Protein AF-A0A374EGJ4-F1 (afdb_monomer_lite)

Secondary structure (DSSP, 8-state):
-HHHHHHHHHHHHHHHHHHHHHHHHHHHHHHSTTSTT--HHHHHHHHHHHHHHHHHHHHHHHHHHHHHHHTT-HHHHHHHHHHHHHHHHHHHHHHHHHHT-

Radius of gyration: 16.18 Å; chains: 1; bounding box: 40×24×47 Å

Sequence (101 aa):
MKKFLAIAAHVISGLGNDLLGWVVIISFELTGSEGKFQDDVFHWIIFACGLIHIAVSVLYSLLVWKKGTANGHALSGKILAVYDIIMTLVPYMYWFVVCVL

Structure (mmCIF, N/CA/C/O backbone):
data_AF-A0A374EGJ4-F1
#
_entry.id   AF-A0A374EGJ4-F1
#
loop_
_atom_site.group_PDB
_atom_site.id
_atom_site.type_symbol
_atom_site.label_atom_id
_atom_site.label_alt_id
_atom_site.label_comp_id
_atom_site.label_asym_id
_atom_site.label_entity_id
_atom_site.label_seq_id
_atom_site.pdbx_PDB_ins_code
_atom_site.Cartn_x
_atom_site.Cartn_y
_atom_site.Cartn_z
_atom_site.occupancy
_atom_site.B_iso_or_equiv
_atom_site.auth_seq_id
_atom_site.auth_comp_id
_atom_site.auth_asym_id
_atom_site.auth_atom_id
_atom_site.pdbx_PDB_model_num
ATOM 1 N N . MET A 1 1 ? -4.439 -3.129 30.607 1.00 61.19 1 MET A N 1
ATOM 2 C CA . MET A 1 1 ? -3.496 -3.897 29.758 1.00 61.19 1 MET A CA 1
ATOM 3 C C . MET A 1 1 ? -4.087 -4.320 28.409 1.00 61.19 1 MET A C 1
ATOM 5 O O . MET A 1 1 ? -3.574 -3.859 27.402 1.00 61.19 1 MET A O 1
ATOM 9 N N . LYS A 1 2 ? -5.186 -5.095 28.341 1.00 71.56 2 LYS A N 1
ATOM 10 C CA . LYS A 1 2 ? -5.741 -5.602 27.057 1.00 71.56 2 LYS A CA 1
ATOM 11 C C . LYS A 1 2 ? -6.079 -4.521 26.007 1.00 71.56 2 LYS A C 1
ATOM 13 O O . LYS A 1 2 ? -5.781 -4.705 24.836 1.00 71.56 2 LYS A O 1
ATOM 18 N N . LYS A 1 3 ? -6.654 -3.382 26.422 1.00 71.00 3 LYS A N 1
ATOM 19 C CA . LYS A 1 3 ? -6.988 -2.262 25.514 1.00 71.00 3 LYS A CA 1
ATOM 20 C C . LYS A 1 3 ? -5.751 -1.573 24.923 1.00 71.00 3 LYS A C 1
ATOM 22 O O . LYS A 1 3 ? -5.734 -1.276 23.740 1.00 71.00 3 LYS A O 1
ATOM 27 N N . PHE A 1 4 ? -4.715 -1.361 25.736 1.00 76.12 4 PHE A N 1
ATOM 28 C CA . PHE A 1 4 ? -3.466 -0.733 25.295 1.00 76.12 4 PHE A CA 1
ATOM 29 C C . PHE A 1 4 ? -2.730 -1.609 24.276 1.00 76.12 4 PHE A C 1
ATOM 31 O O . PHE A 1 4 ? -2.311 -1.122 23.234 1.00 76.12 4 PHE A O 1
ATOM 38 N N . LEU A 1 5 ? -2.663 -2.920 24.534 1.00 80.44 5 LEU A N 1
ATOM 39 C CA . LEU A 1 5 ? -2.047 -3.878 23.616 1.00 80.44 5 LEU A CA 1
ATOM 40 C C . LEU A 1 5 ? -2.763 -3.919 22.254 1.00 80.44 5 LEU A C 1
ATOM 42 O O . LEU A 1 5 ? -2.107 -3.983 21.222 1.00 80.44 5 LEU A O 1
ATOM 46 N N . ALA A 1 6 ? -4.098 -3.831 22.246 1.00 78.44 6 ALA A N 1
ATOM 47 C CA . ALA A 1 6 ? -4.881 -3.800 21.011 1.00 78.44 6 ALA A CA 1
ATOM 48 C C . ALA A 1 6 ? -4.621 -2.535 20.176 1.00 78.44 6 ALA A C 1
ATOM 50 O O . ALA A 1 6 ? -4.526 -2.621 18.956 1.00 78.44 6 ALA A O 1
ATOM 51 N N . ILE A 1 7 ? -4.474 -1.379 20.828 1.00 78.00 7 ILE A N 1
ATOM 52 C CA . ILE A 1 7 ? -4.136 -0.118 20.154 1.00 78.00 7 ILE A CA 1
ATOM 53 C C . ILE A 1 7 ? -2.711 -0.186 19.595 1.00 78.00 7 ILE A C 1
ATOM 55 O O . ILE A 1 7 ? -2.507 0.120 18.426 1.00 78.00 7 ILE A O 1
ATOM 59 N N . ALA A 1 8 ? -1.742 -0.646 20.391 1.00 83.50 8 ALA A N 1
ATOM 60 C CA . ALA A 1 8 ? -0.352 -0.775 19.956 1.00 83.50 8 ALA A CA 1
ATOM 61 C C . ALA A 1 8 ? -0.208 -1.724 18.756 1.00 83.50 8 ALA A C 1
ATOM 63 O O . ALA A 1 8 ? 0.452 -1.380 17.780 1.00 83.50 8 ALA A O 1
ATOM 64 N N . ALA A 1 9 ? -0.878 -2.881 18.788 1.00 83.62 9 ALA A N 1
ATOM 65 C CA . ALA A 1 9 ? -0.883 -3.822 17.669 1.00 83.62 9 ALA A CA 1
ATOM 66 C C . ALA A 1 9 ? -1.452 -3.190 16.390 1.00 83.62 9 ALA A C 1
ATOM 68 O O . ALA A 1 9 ? -0.922 -3.411 15.305 1.00 83.62 9 ALA A O 1
ATOM 69 N N . HIS A 1 10 ? -2.494 -2.367 16.520 1.00 82.12 10 HIS A N 1
ATOM 70 C CA . HIS A 1 10 ? -3.085 -1.680 15.380 1.00 82.12 10 HIS A CA 1
ATOM 71 C C . HIS A 1 10 ? -2.158 -0.612 14.792 1.00 82.12 10 HIS A C 1
ATOM 73 O O . HIS A 1 10 ? -2.013 -0.533 13.578 1.00 82.12 10 HIS A O 1
ATOM 79 N N . VAL A 1 11 ? -1.499 0.178 15.645 1.00 83.50 11 VAL A N 1
ATOM 80 C CA . VAL A 1 11 ? -0.517 1.190 15.221 1.00 83.50 11 VAL A CA 1
ATOM 81 C C . VAL A 1 11 ? 0.663 0.532 14.504 1.00 83.50 11 VAL A C 1
ATOM 83 O O . VAL A 1 11 ? 1.056 0.985 13.434 1.00 83.50 11 VAL A O 1
ATOM 86 N N . ILE A 1 12 ? 1.193 -0.565 15.053 1.00 88.00 12 ILE A N 1
ATOM 87 C CA . ILE A 1 12 ? 2.295 -1.318 14.437 1.00 88.00 12 ILE A CA 1
ATOM 88 C C . ILE A 1 12 ? 1.863 -1.901 13.088 1.00 88.00 12 ILE A C 1
ATOM 90 O O . ILE A 1 12 ? 2.618 -1.824 12.124 1.00 88.00 12 ILE A O 1
ATOM 94 N N . SER A 1 13 ? 0.648 -2.449 13.004 1.00 86.19 13 SER A N 1
ATOM 95 C CA . SER A 1 13 ? 0.106 -2.973 11.748 1.00 86.19 13 SER A CA 1
ATOM 96 C C . SER A 1 13 ? -0.050 -1.878 10.691 1.00 86.19 13 SER A C 1
ATOM 98 O O . SER A 1 13 ? 0.318 -2.101 9.542 1.00 86.19 13 SER A O 1
ATOM 100 N N . GLY A 1 14 ? -0.564 -0.703 11.069 1.00 85.94 14 GLY A N 1
ATOM 101 C CA . GLY A 1 14 ? -0.713 0.439 10.163 1.00 85.94 14 GLY A CA 1
ATOM 102 C C . GLY A 1 14 ? 0.635 0.953 9.655 1.00 85.94 14 GLY A C 1
ATOM 103 O O . GLY A 1 14 ? 0.804 1.146 8.455 1.00 85.94 14 GLY A O 1
ATOM 104 N N . LEU A 1 15 ? 1.626 1.078 10.546 1.00 88.69 15 LEU A N 1
ATOM 105 C CA . LEU A 1 15 ? 2.989 1.469 10.173 1.00 88.69 15 LEU A CA 1
ATOM 106 C C . LEU A 1 15 ? 3.656 0.434 9.257 1.00 88.69 15 LEU A C 1
ATOM 108 O O . LEU A 1 15 ? 4.317 0.800 8.291 1.00 88.69 15 LEU A O 1
ATOM 112 N N . GLY A 1 16 ? 3.480 -0.858 9.546 1.00 90.62 16 GLY A N 1
ATOM 113 C CA . GLY A 1 16 ? 4.000 -1.929 8.698 1.00 90.62 16 GLY A CA 1
ATOM 114 C C . GLY A 1 16 ? 3.394 -1.898 7.295 1.00 90.62 16 GLY A C 1
ATOM 115 O O . GLY A 1 16 ? 4.110 -2.084 6.319 1.00 90.62 16 GLY A O 1
ATOM 116 N N . ASN A 1 17 ? 2.097 -1.609 7.189 1.00 92.00 17 ASN A N 1
ATOM 117 C CA . ASN A 1 17 ? 1.396 -1.482 5.914 1.00 92.00 17 ASN A CA 1
ATOM 118 C C . ASN A 1 17 ? 1.856 -0.251 5.105 1.00 92.00 17 ASN A C 1
ATOM 120 O O . ASN A 1 17 ? 2.085 -0.363 3.905 1.00 92.00 17 ASN A O 1
ATOM 124 N N . ASP A 1 18 ? 2.068 0.900 5.749 1.00 92.00 18 ASP A N 1
ATOM 125 C CA . ASP A 1 18 ? 2.670 2.077 5.094 1.00 92.00 18 ASP A CA 1
ATOM 126 C C . ASP A 1 18 ? 4.090 1.775 4.585 1.00 92.00 18 ASP A C 1
ATOM 128 O O . ASP A 1 18 ? 4.398 1.977 3.409 1.00 92.00 18 ASP A O 1
ATOM 132 N N . LEU A 1 19 ? 4.933 1.181 5.437 1.00 94.94 19 LEU A N 1
ATOM 133 C CA . LEU A 1 19 ? 6.296 0.795 5.071 1.00 94.94 19 LEU A CA 1
ATOM 134 C C . LEU A 1 19 ? 6.322 -0.171 3.877 1.00 94.94 19 LEU A C 1
ATOM 136 O O . LEU A 1 19 ? 7.172 -0.034 3.000 1.00 94.94 19 LEU A O 1
ATOM 140 N N . LEU A 1 20 ? 5.391 -1.128 3.816 1.00 95.31 20 LEU A N 1
ATOM 141 C CA . LEU A 1 20 ? 5.258 -2.032 2.671 1.00 95.31 20 LEU A CA 1
ATOM 142 C C . LEU A 1 20 ? 4.918 -1.277 1.381 1.00 95.31 20 LEU A C 1
ATOM 144 O O . LEU A 1 20 ? 5.500 -1.584 0.342 1.00 95.31 20 LEU A O 1
ATOM 148 N N . GLY A 1 21 ? 4.047 -0.267 1.443 1.00 95.38 21 GLY A N 1
ATOM 149 C CA . GLY A 1 21 ? 3.758 0.604 0.302 1.00 95.38 21 GLY A CA 1
ATOM 150 C C . GLY A 1 21 ? 5.012 1.314 -0.221 1.00 95.38 21 GLY A C 1
ATOM 151 O O . GLY A 1 21 ? 5.280 1.283 -1.423 1.00 95.38 21 GLY A O 1
ATOM 152 N N . TRP A 1 22 ? 5.839 1.864 0.673 1.00 96.31 22 TRP A N 1
ATOM 153 C CA . TRP A 1 22 ? 7.128 2.464 0.301 1.00 96.31 22 TRP A CA 1
ATOM 154 C C . TRP A 1 22 ? 8.098 1.454 -0.315 1.00 96.31 22 TRP A C 1
ATOM 156 O O . TRP A 1 22 ? 8.727 1.747 -1.331 1.00 96.31 22 TRP A O 1
ATOM 166 N N . VAL A 1 23 ? 8.199 0.250 0.257 1.00 96.69 23 VAL A N 1
ATOM 167 C CA . VAL A 1 23 ? 9.051 -0.824 -0.284 1.00 96.69 23 VAL A CA 1
ATOM 168 C C . VAL A 1 23 ? 8.620 -1.208 -1.699 1.00 96.69 23 VAL A C 1
ATOM 170 O O . VAL A 1 23 ? 9.482 -1.399 -2.559 1.00 96.69 23 VAL A O 1
ATOM 173 N N . VAL A 1 24 ? 7.312 -1.288 -1.965 1.00 96.06 24 VAL A N 1
ATOM 174 C CA . VAL A 1 24 ? 6.783 -1.570 -3.306 1.00 96.06 24 VAL A CA 1
ATOM 175 C C . VAL A 1 24 ? 7.215 -0.490 -4.295 1.00 96.06 24 VAL A C 1
ATOM 177 O O . VAL A 1 24 ? 7.762 -0.831 -5.340 1.00 96.06 24 VAL A O 1
ATOM 180 N N . ILE A 1 25 ? 7.020 0.789 -3.964 1.00 94.94 25 ILE A N 1
ATOM 181 C CA . ILE A 1 25 ? 7.366 1.905 -4.857 1.00 94.94 25 ILE A CA 1
ATOM 182 C C . ILE A 1 25 ? 8.867 1.960 -5.146 1.00 94.94 25 ILE A C 1
ATOM 184 O O . ILE A 1 25 ? 9.261 2.003 -6.308 1.00 94.94 25 ILE A O 1
ATOM 188 N N . ILE A 1 26 ? 9.708 1.876 -4.114 1.00 93.81 26 ILE A N 1
ATOM 189 C CA . ILE A 1 26 ? 11.168 1.881 -4.289 1.00 93.81 26 ILE A CA 1
ATOM 190 C C . ILE A 1 26 ? 11.601 0.703 -5.172 1.00 93.81 26 ILE A C 1
ATOM 192 O O . ILE A 1 26 ? 12.418 0.864 -6.076 1.00 93.81 26 ILE A O 1
ATOM 196 N N . SER A 1 27 ? 11.043 -0.489 -4.941 1.00 94.62 27 SER A N 1
ATOM 197 C CA . SER A 1 27 ? 11.364 -1.667 -5.759 1.00 94.62 27 SER A CA 1
ATOM 198 C C . SER A 1 27 ? 10.914 -1.485 -7.210 1.00 94.62 27 SER A C 1
ATOM 200 O O . SER A 1 27 ? 11.626 -1.884 -8.133 1.00 94.62 27 SER A O 1
ATOM 202 N N . PHE A 1 28 ? 9.750 -0.871 -7.420 1.00 93.56 28 PHE A N 1
ATOM 203 C CA . PHE A 1 28 ? 9.199 -0.602 -8.743 1.00 93.56 28 PHE A CA 1
ATOM 204 C C . PHE A 1 28 ? 10.110 0.342 -9.538 1.00 93.56 28 PHE A C 1
ATOM 206 O O . PHE A 1 28 ? 10.485 0.024 -10.665 1.00 93.56 28 PHE A O 1
ATOM 213 N N . GLU A 1 29 ? 10.553 1.445 -8.931 1.00 92.31 29 GLU A N 1
ATOM 214 C CA . GLU A 1 29 ? 11.490 2.389 -9.555 1.00 92.31 29 GLU A CA 1
ATOM 215 C C . GLU A 1 29 ? 12.844 1.744 -9.873 1.00 92.31 29 GLU A C 1
ATOM 217 O O . GLU A 1 29 ? 13.388 1.923 -10.962 1.00 92.31 29 GLU A O 1
ATOM 222 N N . LEU A 1 30 ? 13.381 0.941 -8.949 1.00 93.62 30 LEU A N 1
ATOM 223 C CA . LEU A 1 30 ? 14.677 0.283 -9.127 1.00 93.62 30 LEU A CA 1
ATOM 224 C C . LEU A 1 30 ? 14.702 -0.740 -10.270 1.00 93.62 30 LEU A C 1
ATOM 226 O O . LEU A 1 30 ? 15.787 -1.027 -10.781 1.00 93.62 30 LEU A O 1
ATOM 230 N N . THR A 1 31 ? 13.545 -1.287 -10.642 1.00 94.50 31 THR A N 1
ATOM 231 C CA . THR A 1 31 ? 13.399 -2.360 -11.643 1.00 94.50 31 THR A CA 1
ATOM 232 C C . THR A 1 31 ? 12.879 -1.875 -12.991 1.00 94.50 31 THR A C 1
ATOM 234 O O . THR A 1 31 ? 12.924 -2.628 -13.964 1.00 94.50 31 THR A O 1
ATOM 237 N N . GLY A 1 32 ? 12.409 -0.626 -13.058 1.00 88.31 32 GLY A N 1
ATOM 238 C CA . GLY A 1 32 ? 11.917 -0.006 -14.285 1.00 88.31 32 GLY A CA 1
ATOM 239 C C . GLY A 1 32 ? 13.018 0.260 -15.312 1.00 88.31 32 GLY A C 1
ATOM 240 O O . GLY A 1 32 ? 14.200 0.013 -15.077 1.00 88.31 32 GLY A O 1
ATOM 241 N N . SER A 1 33 ? 12.630 0.805 -16.464 1.00 85.06 33 SER A N 1
ATOM 242 C CA . SER A 1 33 ? 13.526 1.038 -17.608 1.00 85.06 33 SER A CA 1
ATOM 243 C C . SER A 1 33 ? 14.714 1.958 -17.318 1.00 85.06 33 SER A C 1
ATOM 245 O O . SER A 1 33 ? 15.736 1.854 -17.986 1.00 85.06 33 SER A O 1
ATOM 247 N N . GLU A 1 34 ? 14.582 2.858 -16.343 1.00 85.38 34 GLU A N 1
ATOM 248 C CA . GLU A 1 34 ? 15.654 3.763 -15.896 1.00 85.38 34 GLU A CA 1
ATOM 249 C C . GLU A 1 34 ? 16.299 3.303 -14.575 1.00 85.38 34 GLU A C 1
ATOM 251 O O . GLU A 1 34 ? 17.170 3.973 -14.015 1.00 85.38 34 GLU A O 1
ATOM 256 N N . GLY A 1 35 ? 15.865 2.153 -14.057 1.00 86.94 35 GLY A N 1
ATOM 257 C CA . GLY A 1 35 ? 16.272 1.611 -12.772 1.00 86.94 35 GLY A CA 1
ATOM 258 C C . GLY A 1 35 ? 17.634 0.919 -12.812 1.00 86.94 35 GLY A C 1
ATOM 259 O O . GLY A 1 35 ? 18.046 0.317 -13.802 1.00 86.94 35 GLY A O 1
ATOM 260 N N . LYS A 1 36 ? 18.342 0.949 -11.678 1.00 89.69 36 LYS A N 1
ATOM 261 C CA . LYS A 1 36 ? 19.660 0.307 -11.520 1.00 89.69 36 LYS A CA 1
ATOM 262 C C . LYS A 1 36 ? 19.619 -1.220 -11.680 1.00 89.69 36 LYS A C 1
ATOM 264 O O . LYS A 1 36 ? 20.635 -1.821 -12.026 1.00 89.69 36 LYS A O 1
ATOM 269 N N . PHE A 1 37 ? 18.481 -1.842 -11.385 1.00 92.06 37 PHE A N 1
ATOM 270 C CA . PHE A 1 37 ? 18.275 -3.290 -11.395 1.00 92.06 37 PHE A CA 1
ATOM 271 C C . PHE A 1 37 ? 17.166 -3.661 -12.384 1.00 92.06 37 PHE A C 1
ATOM 273 O O . PHE A 1 37 ? 16.236 -4.381 -12.030 1.00 92.06 37 PHE A O 1
ATOM 280 N N . GLN A 1 38 ? 17.251 -3.120 -13.601 1.00 91.50 38 GLN A N 1
ATOM 281 C CA . GLN A 1 38 ? 16.244 -3.293 -14.640 1.00 91.50 38 GLN A CA 1
ATOM 282 C C . GLN A 1 38 ? 15.925 -4.776 -14.893 1.00 91.50 38 GLN A C 1
ATOM 284 O O . GLN A 1 38 ? 16.792 -5.556 -15.292 1.00 91.50 38 GLN A O 1
ATOM 289 N N . ASP A 1 39 ? 14.660 -5.134 -14.691 1.00 94.50 39 ASP A N 1
ATOM 290 C CA . ASP A 1 39 ? 14.102 -6.462 -14.943 1.00 94.50 39 ASP A CA 1
ATOM 291 C C . ASP A 1 39 ? 12.610 -6.288 -15.228 1.00 94.50 39 ASP A C 1
ATOM 293 O O . ASP A 1 39 ? 11.819 -6.052 -14.318 1.00 94.50 39 ASP A O 1
ATOM 297 N N . ASP A 1 40 ? 12.228 -6.377 -16.503 1.00 92.19 40 ASP A N 1
ATOM 298 C CA . ASP A 1 40 ? 10.858 -6.108 -16.950 1.00 92.19 40 ASP A CA 1
ATOM 299 C C . ASP A 1 40 ? 9.843 -7.080 -16.327 1.00 92.19 40 ASP A C 1
ATOM 301 O O . ASP A 1 40 ? 8.777 -6.672 -15.865 1.00 92.19 40 ASP A O 1
ATOM 305 N N . VAL A 1 41 ? 10.193 -8.366 -16.221 1.00 94.75 41 VAL A N 1
ATOM 306 C CA . VAL A 1 41 ? 9.296 -9.367 -15.629 1.00 94.75 41 VAL A CA 1
ATOM 307 C C . VAL A 1 41 ? 9.088 -9.060 -14.151 1.00 94.75 41 VAL A C 1
ATOM 309 O O . VAL A 1 41 ? 7.949 -9.038 -13.673 1.00 94.75 41 VAL A O 1
ATOM 312 N N . PHE A 1 42 ? 10.171 -8.798 -13.419 1.00 93.00 42 PHE A N 1
ATOM 313 C CA . PHE A 1 42 ? 10.081 -8.486 -11.998 1.00 93.00 42 PHE A CA 1
ATOM 314 C C . PHE A 1 42 ? 9.397 -7.135 -11.738 1.00 93.00 42 PHE A C 1
ATOM 316 O O . PHE A 1 42 ? 8.610 -7.021 -10.797 1.00 93.00 42 PHE A O 1
ATOM 323 N N . HIS A 1 43 ? 9.596 -6.150 -12.611 1.00 94.12 43 HIS A N 1
ATOM 324 C CA . HIS A 1 43 ? 8.926 -4.852 -12.567 1.00 94.12 43 HIS A CA 1
ATOM 325 C C . HIS A 1 43 ? 7.398 -4.988 -12.654 1.00 94.12 43 HIS A C 1
ATOM 327 O O . HIS A 1 43 ? 6.670 -4.461 -11.805 1.00 94.12 43 HIS A O 1
ATOM 333 N N . TRP A 1 44 ? 6.897 -5.778 -13.611 1.00 94.88 44 TRP A N 1
ATOM 334 C CA . TRP A 1 44 ? 5.464 -6.070 -13.729 1.00 94.88 44 TRP A CA 1
ATOM 335 C C . TRP A 1 44 ? 4.916 -6.869 -12.540 1.00 94.88 44 TRP A C 1
ATOM 337 O O . TRP A 1 44 ? 3.778 -6.643 -12.117 1.00 94.88 44 TRP A O 1
ATOM 347 N N . ILE A 1 45 ? 5.718 -7.764 -11.954 1.00 96.19 45 ILE A N 1
ATOM 348 C CA . ILE A 1 45 ? 5.349 -8.463 -10.714 1.00 96.19 45 ILE A CA 1
ATOM 349 C C . ILE A 1 45 ? 5.189 -7.462 -9.564 1.00 96.19 45 ILE A C 1
ATOM 351 O O . ILE A 1 45 ? 4.187 -7.516 -8.850 1.00 96.19 45 ILE A O 1
ATOM 355 N N . ILE A 1 46 ? 6.125 -6.523 -9.392 1.00 95.81 46 ILE A N 1
ATOM 356 C CA . ILE A 1 46 ? 6.041 -5.496 -8.344 1.00 95.81 46 ILE A CA 1
ATOM 357 C C . ILE A 1 46 ? 4.817 -4.599 -8.556 1.00 95.81 46 ILE A C 1
ATOM 359 O O . ILE A 1 46 ? 4.117 -4.290 -7.589 1.00 95.81 46 ILE A O 1
ATOM 363 N N . PHE A 1 47 ? 4.508 -4.237 -9.803 1.00 93.50 47 PHE A N 1
ATOM 364 C CA . PHE A 1 47 ? 3.297 -3.485 -10.128 1.00 93.50 47 PHE A CA 1
ATOM 365 C C . PHE A 1 47 ? 2.029 -4.212 -9.661 1.00 93.50 47 PHE A C 1
ATOM 367 O O . PHE A 1 47 ? 1.196 -3.640 -8.952 1.00 93.50 47 PHE A O 1
ATOM 374 N N . ALA A 1 48 ? 1.908 -5.501 -9.992 1.00 96.44 48 ALA 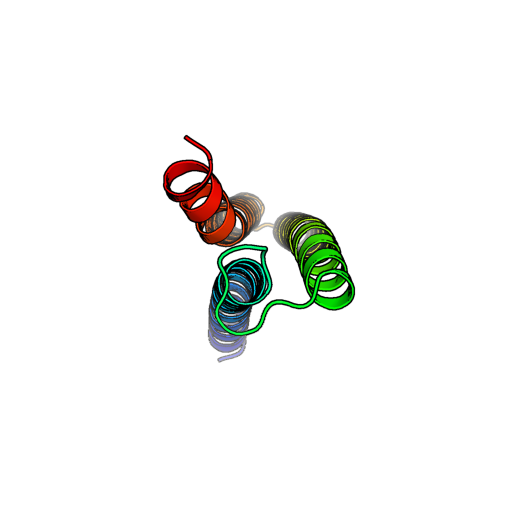A N 1
ATOM 375 C CA . ALA A 1 48 ? 0.793 -6.329 -9.543 1.00 96.44 48 ALA A CA 1
ATOM 376 C C . ALA A 1 48 ? 0.741 -6.438 -8.008 1.00 96.44 48 ALA A C 1
ATOM 378 O O . ALA A 1 48 ? -0.336 -6.311 -7.420 1.00 96.44 48 ALA A O 1
ATOM 379 N N . CYS A 1 49 ? 1.892 -6.596 -7.347 1.00 96.56 49 CYS A N 1
ATOM 380 C CA . CYS A 1 49 ? 1.994 -6.573 -5.888 1.00 96.56 49 CYS A CA 1
ATOM 381 C C . CYS A 1 49 ? 1.490 -5.250 -5.296 1.00 96.56 49 CYS A C 1
ATOM 383 O O . CYS A 1 49 ? 0.794 -5.278 -4.284 1.00 96.56 49 CYS A O 1
ATOM 385 N N . GLY A 1 50 ? 1.776 -4.109 -5.928 1.00 95.44 50 GLY A N 1
ATOM 386 C CA . GLY A 1 50 ? 1.262 -2.806 -5.506 1.00 95.44 50 GLY A CA 1
ATOM 387 C C . GLY A 1 50 ? -0.259 -2.709 -5.580 1.00 95.44 50 GLY A C 1
ATOM 388 O O . GLY A 1 50 ? -0.890 -2.286 -4.613 1.00 95.44 50 GLY A O 1
ATOM 389 N N . LEU A 1 51 ? -0.864 -3.182 -6.672 1.00 95.69 51 LEU A N 1
ATOM 390 C CA . LEU A 1 51 ? -2.324 -3.222 -6.806 1.00 95.69 51 LEU A CA 1
ATOM 391 C C . LEU A 1 51 ? -2.972 -4.137 -5.758 1.00 95.69 51 LEU A C 1
ATOM 393 O O . LEU A 1 51 ? -3.966 -3.761 -5.130 1.00 95.69 51 LEU A O 1
ATOM 397 N N . ILE A 1 52 ? -2.395 -5.323 -5.542 1.00 96.75 52 ILE A N 1
ATOM 398 C CA . ILE A 1 52 ? 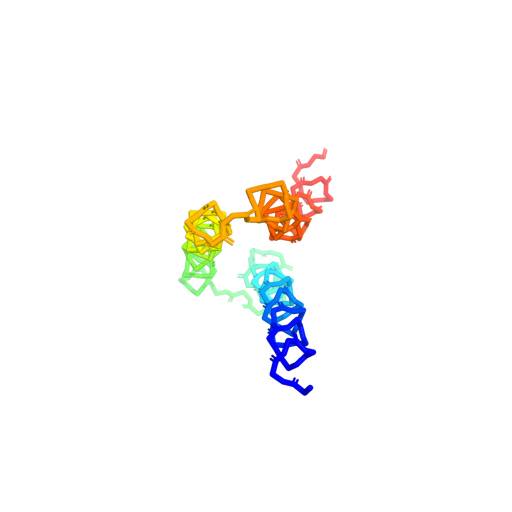-2.868 -6.271 -4.526 1.00 96.75 52 ILE A CA 1
ATOM 399 C C . ILE A 1 52 ? -2.724 -5.668 -3.128 1.00 96.75 52 ILE A C 1
ATOM 401 O O . ILE A 1 52 ? -3.661 -5.767 -2.338 1.00 96.75 52 ILE A O 1
ATOM 405 N N . HIS A 1 53 ? -1.595 -5.021 -2.830 1.00 96.19 53 HIS A N 1
ATOM 406 C CA . HIS A 1 53 ? -1.361 -4.362 -1.550 1.00 96.19 53 HIS A CA 1
ATOM 407 C C . HIS A 1 53 ? -2.457 -3.332 -1.266 1.00 96.19 53 HIS A C 1
ATOM 409 O O . HIS A 1 53 ? -3.161 -3.478 -0.272 1.00 96.19 53 HIS A O 1
ATOM 415 N N . ILE A 1 54 ? -2.713 -2.393 -2.187 1.00 94.62 54 ILE A N 1
ATOM 416 C CA . ILE A 1 54 ? -3.785 -1.393 -2.037 1.00 94.62 54 ILE A CA 1
ATOM 417 C C . ILE A 1 54 ? -5.143 -2.066 -1.787 1.00 94.62 54 ILE A C 1
ATOM 419 O O . ILE A 1 54 ? -5.860 -1.691 -0.856 1.00 94.62 54 ILE A O 1
ATOM 423 N N . ALA A 1 55 ? -5.503 -3.072 -2.589 1.00 95.31 55 ALA A N 1
ATOM 424 C CA . ALA A 1 55 ? -6.786 -3.759 -2.459 1.00 95.31 55 ALA A CA 1
ATOM 425 C C . ALA A 1 55 ? -6.939 -4.459 -1.096 1.00 95.31 55 ALA A C 1
ATOM 427 O O . ALA A 1 55 ? -7.988 -4.351 -0.450 1.00 95.31 55 ALA A O 1
ATOM 428 N N . VAL A 1 56 ? -5.892 -5.151 -0.638 1.00 95.06 56 VAL A N 1
ATOM 429 C CA . VAL A 1 56 ? -5.876 -5.854 0.651 1.00 95.06 56 VAL A CA 1
ATOM 430 C C . VAL A 1 56 ? -5.908 -4.866 1.816 1.00 95.06 56 VAL A C 1
ATOM 432 O O . VAL A 1 56 ? -6.673 -5.089 2.758 1.00 95.06 56 VAL A O 1
ATOM 435 N N . SER A 1 57 ? -5.160 -3.762 1.754 1.00 94.31 57 SER A N 1
ATOM 436 C CA . SER A 1 57 ? -5.172 -2.732 2.798 1.00 94.31 57 SER A CA 1
ATOM 437 C C . SER A 1 57 ? -6.547 -2.070 2.914 1.00 94.31 57 SER A C 1
ATOM 439 O O . SER A 1 57 ? -7.070 -1.943 4.019 1.00 94.31 57 SER A O 1
ATOM 441 N N . VAL A 1 58 ? -7.200 -1.740 1.791 1.00 92.75 58 VAL A N 1
ATOM 442 C CA . VAL A 1 58 ? -8.572 -1.199 1.801 1.00 92.75 58 VAL A CA 1
ATOM 443 C C . VAL A 1 58 ? -9.551 -2.204 2.410 1.00 92.75 58 VAL A C 1
ATOM 445 O O . VAL A 1 58 ? -10.367 -1.836 3.261 1.00 92.75 58 VAL A O 1
ATOM 448 N N . LEU A 1 59 ? -9.464 -3.483 2.025 1.00 93.94 59 LEU A N 1
ATOM 449 C CA . LEU A 1 59 ? -10.302 -4.533 2.606 1.00 93.94 59 LEU A CA 1
ATOM 450 C C . LEU A 1 59 ? -10.082 -4.648 4.122 1.00 93.94 59 LEU A C 1
ATOM 452 O O . LEU A 1 59 ? -11.054 -4.707 4.879 1.00 93.94 59 LEU A O 1
ATOM 456 N N . TYR A 1 60 ? -8.827 -4.631 4.574 1.00 91.00 60 TYR A N 1
ATOM 457 C CA . TYR A 1 60 ? -8.476 -4.642 5.993 1.00 91.00 60 TYR A CA 1
ATOM 458 C C . TYR A 1 60 ? -9.109 -3.458 6.740 1.00 91.00 60 TYR A C 1
ATOM 460 O O . TYR A 1 60 ? -9.798 -3.666 7.745 1.00 91.00 60 TYR A O 1
ATOM 468 N N . SER A 1 61 ? -8.987 -2.236 6.217 1.00 90.19 61 SER A N 1
ATOM 469 C CA . SER A 1 61 ? -9.580 -1.036 6.819 1.00 90.19 61 SER A CA 1
ATOM 470 C C . SER A 1 61 ? -11.109 -1.125 6.925 1.00 90.19 61 SER A C 1
ATOM 472 O O . SER A 1 61 ? -11.691 -0.759 7.950 1.00 90.19 61 SER A O 1
ATOM 474 N N . LEU A 1 62 ? -11.787 -1.682 5.916 1.00 90.56 62 LEU A N 1
ATOM 475 C CA . LEU A 1 62 ? -13.236 -1.911 5.968 1.00 90.56 62 LEU A CA 1
ATOM 476 C C . LEU A 1 62 ? -13.627 -2.927 7.054 1.00 90.56 62 LEU A C 1
ATOM 478 O O . LEU A 1 62 ? -14.632 -2.739 7.751 1.00 90.56 62 LEU A O 1
ATOM 482 N N . LEU A 1 63 ? -12.831 -3.982 7.245 1.00 89.62 63 LEU A N 1
ATOM 483 C CA . LEU A 1 63 ? -13.044 -4.959 8.318 1.00 89.62 63 LEU A CA 1
ATOM 484 C C . LEU A 1 63 ? -12.836 -4.336 9.706 1.00 89.62 63 LEU A C 1
ATOM 486 O O . LEU A 1 63 ? -13.629 -4.602 10.617 1.00 89.62 63 LEU A O 1
ATOM 490 N N . VAL A 1 64 ? -11.828 -3.473 9.864 1.00 85.94 64 VAL A N 1
ATOM 491 C CA . VAL A 1 64 ? -11.588 -2.697 11.094 1.00 85.94 64 VAL A CA 1
ATOM 492 C C . VAL A 1 64 ? -12.788 -1.810 11.410 1.00 85.94 64 VAL A C 1
ATOM 494 O O . VAL A 1 64 ? -13.292 -1.836 12.538 1.00 85.94 64 VAL A O 1
ATOM 497 N N . TRP A 1 65 ? -13.311 -1.089 10.417 1.00 87.31 65 TRP A N 1
ATOM 498 C CA . TRP A 1 65 ? -14.502 -0.267 10.605 1.00 87.31 65 TRP A CA 1
ATOM 499 C C . TRP A 1 65 ? -15.720 -1.108 11.004 1.00 87.31 65 TRP A C 1
ATOM 501 O O . TRP A 1 65 ? -16.381 -0.796 12.001 1.00 87.31 65 TRP A O 1
ATOM 511 N N . LYS A 1 66 ? -15.989 -2.215 10.297 1.00 88.88 66 LYS A N 1
ATOM 512 C CA . LYS A 1 66 ? -17.094 -3.134 10.625 1.00 88.88 66 LYS A CA 1
ATOM 513 C C . LYS A 1 66 ? -16.988 -3.645 12.064 1.00 88.88 66 LYS A C 1
ATOM 515 O O . LYS A 1 66 ? -17.983 -3.653 12.793 1.00 88.88 66 LYS A O 1
ATOM 520 N N . LYS A 1 67 ? -15.782 -4.019 12.499 1.00 85.56 67 LYS A N 1
ATOM 521 C CA . LYS A 1 67 ? -15.507 -4.460 13.873 1.00 85.56 67 LYS A CA 1
ATOM 522 C C . LYS A 1 67 ? -15.700 -3.334 14.892 1.00 85.56 67 LYS A C 1
ATOM 524 O O . LYS A 1 67 ? -16.243 -3.580 15.967 1.00 85.56 6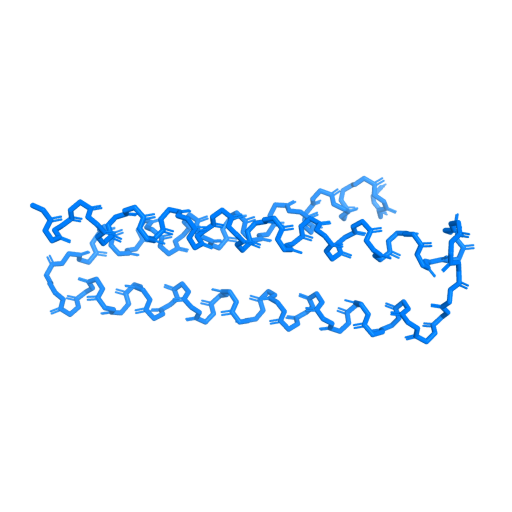7 LYS A O 1
ATOM 529 N N . GLY A 1 68 ? -15.288 -2.108 14.574 1.00 82.00 68 GLY A N 1
ATOM 530 C CA . GLY A 1 68 ? -15.520 -0.933 15.419 1.00 82.00 68 GLY A CA 1
ATOM 531 C C . GLY A 1 68 ? -17.010 -0.662 15.631 1.00 82.00 68 GLY A C 1
ATOM 532 O O . GLY A 1 68 ? -17.446 -0.472 16.766 1.00 82.00 68 GLY A O 1
ATOM 533 N N . THR A 1 69 ? -17.802 -0.744 14.561 1.00 83.81 69 THR A N 1
ATOM 534 C CA . THR A 1 69 ? -19.263 -0.587 14.605 1.00 83.81 69 THR A CA 1
ATOM 535 C C . THR A 1 69 ? -19.932 -1.670 15.451 1.00 83.81 69 THR A C 1
ATOM 537 O O . THR A 1 69 ? -20.725 -1.343 16.332 1.00 83.81 69 THR A O 1
ATOM 540 N N . ALA A 1 70 ? -19.562 -2.942 15.262 1.00 83.69 70 ALA A N 1
ATOM 541 C CA . ALA A 1 70 ? -20.111 -4.062 16.035 1.00 83.69 70 ALA A CA 1
ATOM 542 C C . ALA A 1 70 ? -19.832 -3.957 17.548 1.00 83.69 70 ALA A C 1
ATOM 544 O O . ALA A 1 70 ? -20.616 -4.440 18.357 1.00 83.69 70 ALA A O 1
ATOM 545 N N . ASN A 1 71 ? -18.739 -3.294 17.934 1.00 83.81 71 ASN A N 1
ATOM 546 C CA . ASN A 1 71 ? -18.337 -3.113 19.330 1.00 83.81 71 ASN A CA 1
ATOM 547 C C . ASN A 1 71 ? -18.818 -1.783 19.945 1.00 83.81 71 ASN A C 1
ATOM 549 O O . ASN A 1 71 ? -18.279 -1.374 20.974 1.00 83.81 71 ASN A O 1
ATOM 553 N N . GLY A 1 72 ? -19.753 -1.064 19.310 1.00 80.94 72 GLY A N 1
ATOM 554 C CA . GLY A 1 72 ? -20.270 0.222 19.805 1.00 80.94 72 GLY A CA 1
ATOM 555 C C . GLY A 1 72 ? -19.311 1.413 19.649 1.00 80.94 72 GLY A C 1
ATOM 556 O O . GLY A 1 72 ? -19.589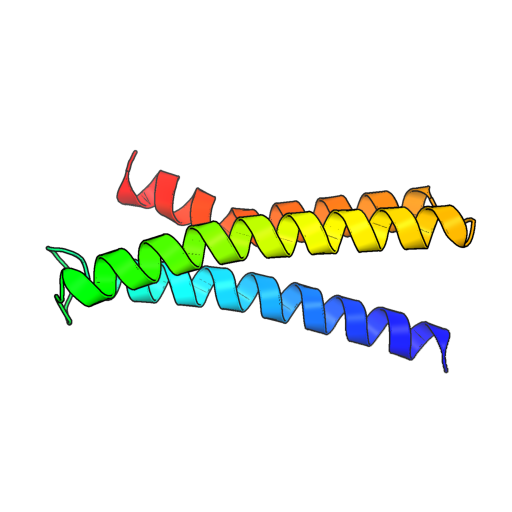 2.494 20.158 1.00 80.94 72 GLY A O 1
ATOM 557 N N . HIS A 1 73 ? -18.199 1.249 18.925 1.00 82.69 73 HIS A N 1
ATOM 558 C CA . HIS A 1 73 ? -17.170 2.271 18.689 1.00 82.69 73 HIS A CA 1
ATOM 559 C C . HIS A 1 73 ? -17.125 2.699 17.208 1.00 82.69 73 HIS A C 1
ATOM 561 O O . HIS A 1 73 ? -16.051 2.834 16.619 1.00 82.69 73 HIS A O 1
ATOM 567 N N . ALA A 1 74 ? -18.291 2.902 16.584 1.00 79.94 74 ALA A N 1
ATOM 568 C CA . ALA A 1 74 ? -18.414 3.151 15.142 1.00 79.94 74 ALA A CA 1
ATOM 569 C C . ALA A 1 74 ? -17.579 4.349 14.647 1.00 79.94 74 ALA A C 1
ATOM 571 O O . ALA A 1 74 ? -16.933 4.259 13.604 1.00 79.94 74 ALA A O 1
ATOM 572 N N . LEU A 1 75 ? -17.541 5.448 15.413 1.00 82.81 75 LEU A N 1
ATOM 573 C CA . LEU A 1 75 ? -16.771 6.645 15.057 1.00 82.81 75 LEU A CA 1
ATOM 574 C C . LEU A 1 75 ? -15.257 6.386 15.080 1.00 82.81 75 LEU A C 1
ATOM 576 O O . LEU A 1 75 ? -14.561 6.738 14.133 1.00 82.81 75 LEU A O 1
ATOM 580 N N . SER A 1 76 ? -14.755 5.726 16.128 1.00 80.12 76 SER A N 1
ATOM 581 C CA . SER A 1 76 ? -13.332 5.386 16.250 1.00 80.12 76 SER A CA 1
ATOM 582 C C . SER A 1 76 ? -12.899 4.384 15.177 1.00 80.12 76 SER A C 1
ATOM 584 O O . SER A 1 76 ? -11.858 4.583 14.558 1.00 80.12 76 SER A O 1
ATOM 586 N N . GLY A 1 77 ? -13.724 3.370 14.890 1.00 82.00 77 GLY A N 1
ATOM 587 C CA . GLY A 1 77 ? -13.462 2.420 13.806 1.00 82.00 77 GLY A CA 1
ATOM 588 C C . GLY A 1 77 ? -13.430 3.080 12.426 1.00 82.00 77 GLY A C 1
ATOM 589 O O . GLY A 1 77 ? -12.592 2.723 11.605 1.00 82.00 77 GLY A O 1
ATOM 590 N N . LYS A 1 78 ? -14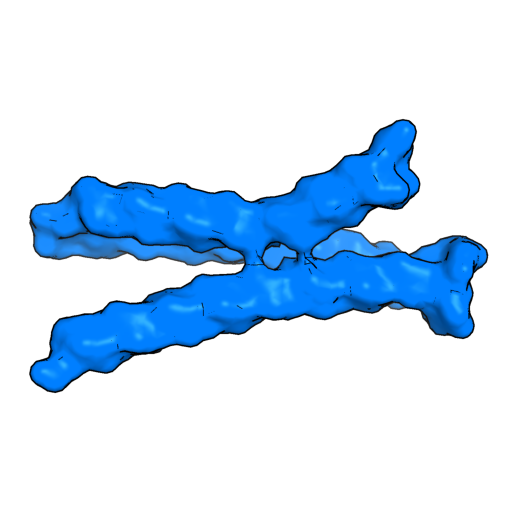.297 4.073 12.181 1.00 86.50 78 LYS A N 1
ATOM 591 C CA . LYS A 1 78 ? -14.310 4.836 10.925 1.00 86.50 78 LYS A CA 1
ATOM 592 C C . LYS A 1 78 ? -13.063 5.708 10.768 1.00 86.50 78 LYS A C 1
ATOM 594 O O . LYS A 1 78 ? -12.457 5.690 9.704 1.00 86.50 78 LYS A O 1
ATOM 599 N N . ILE A 1 79 ? -12.678 6.454 11.807 1.00 86.38 79 ILE A N 1
ATOM 600 C CA . ILE A 1 79 ? -11.471 7.303 11.779 1.00 86.38 79 ILE A CA 1
ATOM 601 C C . ILE A 1 79 ? -10.233 6.452 11.498 1.00 86.38 79 ILE A C 1
ATOM 603 O O . ILE A 1 79 ? -9.418 6.811 10.655 1.00 86.38 79 ILE A O 1
ATOM 607 N N . LEU A 1 80 ? -10.127 5.305 12.167 1.00 84.75 80 LEU A N 1
ATOM 608 C CA . LEU A 1 80 ? -8.993 4.403 12.026 1.00 84.75 80 LEU A CA 1
ATOM 609 C C . LEU A 1 80 ? -8.916 3.786 10.623 1.00 84.75 80 LEU A C 1
ATOM 611 O O . LEU A 1 80 ? -7.852 3.771 10.018 1.00 84.75 80 LEU A O 1
ATOM 615 N N . ALA A 1 81 ? -10.055 3.370 10.067 1.00 88.25 81 ALA A N 1
ATOM 616 C CA . ALA A 1 81 ? -10.120 2.867 8.699 1.00 88.25 81 ALA A CA 1
ATOM 617 C C . ALA A 1 81 ? -9.730 3.928 7.659 1.00 88.25 81 ALA A C 1
ATOM 619 O O . ALA A 1 81 ? -9.003 3.628 6.720 1.00 88.25 81 ALA A O 1
ATOM 620 N N . VAL A 1 82 ? -10.190 5.172 7.828 1.00 89.50 82 VAL A N 1
ATOM 621 C CA . VAL A 1 82 ? -9.812 6.280 6.936 1.00 89.50 82 VAL A CA 1
ATOM 622 C C . VAL A 1 82 ? -8.316 6.568 7.032 1.00 89.50 82 VAL A C 1
ATOM 624 O O . VAL A 1 82 ? -7.670 6.740 6.004 1.00 89.50 82 VAL A O 1
ATOM 627 N N . TYR A 1 83 ? -7.765 6.591 8.246 1.00 88.94 83 TYR A N 1
ATOM 628 C CA . TYR A 1 83 ? -6.336 6.795 8.465 1.00 88.94 83 TYR A CA 1
ATOM 629 C C . TYR A 1 83 ? -5.494 5.725 7.760 1.00 88.94 83 TYR A C 1
ATOM 631 O O . TYR A 1 83 ? -4.585 6.076 7.012 1.00 88.94 83 TYR A O 1
ATOM 639 N N . ASP A 1 84 ? -5.836 4.445 7.930 1.00 88.75 84 ASP A N 1
ATOM 640 C CA . ASP A 1 84 ? -5.111 3.339 7.295 1.00 88.75 84 ASP A CA 1
ATOM 641 C C . ASP A 1 84 ? -5.170 3.418 5.761 1.00 88.75 84 ASP A C 1
ATOM 643 O O . ASP A 1 84 ? -4.161 3.193 5.093 1.00 88.75 84 ASP A O 1
ATOM 647 N N . ILE A 1 85 ? -6.325 3.782 5.188 1.00 91.06 85 ILE A N 1
ATOM 648 C CA . ILE A 1 85 ? -6.472 3.963 3.735 1.00 91.06 85 ILE A CA 1
ATOM 649 C C . ILE A 1 85 ? -5.588 5.111 3.248 1.00 91.06 85 ILE A C 1
ATOM 651 O O . ILE A 1 85 ? -4.870 4.946 2.266 1.00 91.06 85 ILE A O 1
ATOM 655 N N . ILE A 1 86 ? -5.618 6.261 3.926 1.00 91.25 86 ILE A N 1
ATOM 656 C CA . ILE A 1 86 ? -4.795 7.413 3.545 1.00 91.25 86 ILE A CA 1
ATOM 657 C C . ILE A 1 86 ? -3.317 7.033 3.599 1.00 91.25 86 ILE A C 1
ATOM 659 O O . ILE A 1 86 ? -2.618 7.235 2.612 1.00 91.25 86 ILE A O 1
ATOM 663 N N . MET A 1 87 ? -2.859 6.431 4.699 1.00 91.12 87 MET A N 1
ATOM 664 C CA . MET A 1 87 ? -1.459 6.025 4.841 1.00 91.12 87 MET A CA 1
ATOM 665 C C . MET A 1 87 ? -1.054 4.984 3.797 1.00 91.12 87 MET A C 1
ATOM 667 O O . MET A 1 87 ? 0.018 5.093 3.222 1.00 91.12 87 MET A O 1
ATOM 671 N N . THR A 1 88 ? -1.939 4.046 3.449 1.00 93.00 88 THR A N 1
ATOM 672 C CA . THR A 1 88 ? -1.690 3.117 2.334 1.00 93.00 88 THR A CA 1
ATOM 673 C C . THR A 1 88 ? -1.473 3.859 1.019 1.00 93.00 88 THR A C 1
ATOM 675 O O . THR A 1 88 ? -0.623 3.459 0.236 1.00 93.00 88 THR A O 1
ATOM 678 N N . LEU A 1 89 ? -2.256 4.904 0.744 1.00 93.31 89 LEU A N 1
ATOM 679 C CA . LEU A 1 89 ? -2.230 5.612 -0.537 1.00 93.31 89 LEU A CA 1
ATOM 680 C C . LEU A 1 89 ? -1.073 6.609 -0.659 1.00 93.31 89 LEU A C 1
ATOM 682 O O . LEU A 1 89 ? -0.667 6.899 -1.783 1.00 93.31 89 LEU A O 1
ATOM 686 N N . VAL A 1 90 ? -0.530 7.116 0.452 1.00 93.81 90 VAL A N 1
ATOM 687 C CA . VAL A 1 90 ? 0.542 8.129 0.462 1.00 93.81 90 VAL A CA 1
ATOM 688 C C . VAL A 1 90 ? 1.753 7.738 -0.405 1.00 93.81 90 VAL A C 1
ATOM 690 O O . VAL A 1 90 ? 2.110 8.549 -1.262 1.00 93.81 90 VAL A O 1
ATOM 693 N N . PRO A 1 91 ? 2.349 6.533 -0.284 1.00 93.25 91 PRO A N 1
ATOM 694 C CA . PRO A 1 91 ? 3.475 6.125 -1.129 1.00 93.25 91 PRO A CA 1
ATOM 695 C C . PRO A 1 91 ? 3.144 6.166 -2.627 1.00 93.25 91 PRO A C 1
ATOM 697 O O . PRO A 1 91 ? 3.924 6.666 -3.435 1.00 93.25 91 PRO A O 1
ATOM 700 N N . TYR A 1 92 ? 1.956 5.687 -3.005 1.00 93.50 92 TYR A N 1
ATOM 701 C CA . TYR A 1 92 ? 1.524 5.622 -4.404 1.00 93.50 92 TYR A CA 1
ATOM 702 C C . TYR A 1 92 ? 1.185 6.998 -4.975 1.00 93.50 92 TYR A C 1
ATOM 704 O O . TYR A 1 92 ? 1.488 7.277 -6.132 1.00 93.50 92 TYR A O 1
ATOM 712 N N . MET A 1 93 ? 0.570 7.868 -4.170 1.00 92.88 93 MET A N 1
ATOM 713 C CA . MET A 1 93 ? 0.312 9.255 -4.554 1.00 92.88 93 MET A CA 1
ATOM 714 C C . MET A 1 93 ? 1.614 10.033 -4.718 1.00 92.88 93 MET A C 1
ATOM 716 O O . MET A 1 93 ? 1.741 10.789 -5.676 1.00 92.88 93 MET A O 1
ATOM 720 N N . TYR A 1 94 ? 2.575 9.839 -3.809 1.00 91.25 94 TYR A N 1
ATOM 721 C CA . TYR A 1 94 ? 3.907 10.426 -3.925 1.00 91.25 94 TYR A CA 1
ATOM 722 C C . TYR A 1 94 ? 4.563 10.013 -5.242 1.00 91.25 94 TYR A C 1
ATOM 724 O O . TYR A 1 94 ? 4.953 10.877 -6.022 1.00 91.25 94 TYR A O 1
ATOM 732 N N . TRP A 1 95 ? 4.598 8.707 -5.515 1.00 91.19 95 TRP A N 1
ATOM 733 C CA . TRP A 1 95 ? 5.145 8.176 -6.758 1.00 91.19 95 TRP A CA 1
ATOM 734 C C . TRP A 1 95 ? 4.454 8.771 -7.990 1.00 91.19 95 TRP A C 1
ATOM 736 O O . TRP A 1 95 ? 5.115 9.267 -8.894 1.00 91.19 95 TRP A O 1
ATOM 746 N N . PHE A 1 96 ? 3.119 8.801 -8.006 1.00 88.94 96 PHE A N 1
ATOM 747 C CA . PHE A 1 96 ? 2.365 9.359 -9.128 1.00 88.94 96 PHE A CA 1
ATOM 748 C C . PHE A 1 96 ? 2.686 10.844 -9.361 1.00 88.94 96 PHE A C 1
ATOM 750 O O . PHE A 1 96 ? 2.883 11.265 -10.495 1.00 88.94 96 PHE A O 1
ATOM 757 N N . VAL A 1 97 ? 2.774 11.645 -8.298 1.00 90.06 97 VAL A N 1
ATOM 758 C CA . VAL A 1 97 ? 3.062 13.083 -8.415 1.00 90.06 97 VAL A CA 1
ATOM 759 C C . VAL A 1 97 ? 4.503 13.352 -8.842 1.00 90.06 97 VAL A C 1
ATOM 761 O O . VAL A 1 97 ? 4.729 14.282 -9.602 1.00 90.06 97 VAL A O 1
ATOM 764 N N . VAL A 1 98 ? 5.472 12.588 -8.337 1.00 85.25 98 VAL A N 1
ATOM 765 C CA . VAL A 1 98 ? 6.900 12.843 -8.588 1.00 85.25 98 VAL A CA 1
ATOM 766 C C . VAL A 1 98 ? 7.374 12.237 -9.907 1.00 85.25 98 VAL A C 1
ATOM 768 O O . VAL A 1 98 ? 8.248 12.807 -10.554 1.00 85.25 98 VAL A O 1
ATOM 771 N N . CYS A 1 99 ? 6.828 11.084 -10.292 1.00 81.56 99 CYS A N 1
ATOM 772 C CA . CYS A 1 99 ? 7.340 10.298 -11.412 1.00 81.56 99 CYS A CA 1
ATOM 773 C C . CYS A 1 99 ? 6.445 10.330 -12.657 1.00 81.56 99 CYS A C 1
ATOM 775 O O . CYS A 1 99 ? 6.923 9.967 -13.729 1.00 81.56 99 CYS A O 1
ATOM 777 N N . VAL A 1 100 ? 5.165 10.707 -12.540 1.00 79.75 100 VAL A N 1
ATOM 778 C CA . VAL A 1 100 ? 4.218 10.709 -13.676 1.00 79.75 100 VAL A CA 1
ATOM 779 C C . VAL A 1 100 ? 3.796 12.119 -14.094 1.00 79.75 100 VAL A C 1
ATOM 781 O O . VAL A 1 100 ? 3.579 12.341 -15.286 1.00 79.75 100 VAL A O 1
ATOM 784 N N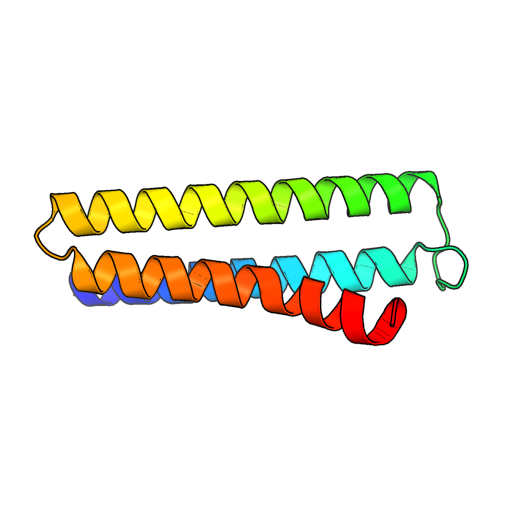 . LEU A 1 101 ? 3.643 13.045 -13.140 1.00 72.75 101 LEU A N 1
ATOM 785 C CA . LEU A 1 101 ? 3.216 14.430 -13.386 1.00 72.75 101 LEU A CA 1
ATOM 786 C C . LEU A 1 101 ? 4.392 15.342 -13.759 1.00 72.75 101 LEU A C 1
ATOM 788 O O . LEU A 1 101 ? 4.184 16.198 -14.649 1.00 72.75 101 LEU A O 1
#

pLDDT: mean 88.85, std 6.6, range [61.19, 96.75]

Foldseek 3Di:
DVVVVVVVVLVVVLVVLLVVLLVLLVQLQLQDPPHVNDDPVVNVVSVVVLVVSLVVQLVVLVVQLVVCVVVVNNVVSNVSSVSSNVSNCVSVVVCCVPPPD